Protein AF-A4S3K5-F1 (afdb_monomer)

pLDDT: mean 77.8, std 16.97, range [28.0, 94.75]

Mean predicted aligned error: 9.59 Å

Structure (mmCIF, N/CA/C/O backbone):
data_AF-A4S3K5-F1
#
_entry.id   AF-A4S3K5-F1
#
loop_
_atom_site.group_PDB
_atom_site.id
_atom_site.type_symbol
_atom_site.label_atom_id
_atom_site.label_alt_id
_atom_site.label_comp_id
_atom_site.label_asym_id
_atom_site.label_entity_id
_atom_site.label_seq_id
_atom_site.pdbx_PDB_ins_code
_atom_site.Cartn_x
_atom_site.Cartn_y
_atom_site.Cartn_z
_atom_site.occupancy
_atom_site.B_iso_or_equiv
_atom_site.auth_seq_id
_atom_site.auth_comp_id
_atom_site.auth_asym_id
_atom_site.auth_atom_id
_atom_site.pdbx_PDB_model_num
ATOM 1 N N . MET A 1 1 ? 8.446 -27.510 -17.127 1.00 33.00 1 MET A N 1
ATOM 2 C CA . MET A 1 1 ? 7.075 -27.925 -16.765 1.00 33.00 1 MET A CA 1
ATOM 3 C C . MET A 1 1 ? 6.393 -26.754 -16.083 1.00 33.00 1 MET A C 1
ATOM 5 O O . MET A 1 1 ? 6.850 -26.343 -15.026 1.00 33.00 1 MET A O 1
ATOM 9 N N . ALA A 1 2 ? 5.383 -26.170 -16.726 1.00 31.09 2 ALA A N 1
ATOM 10 C CA . ALA A 1 2 ? 4.620 -25.051 -16.187 1.00 31.09 2 ALA A CA 1
ATOM 11 C C . ALA A 1 2 ? 3.456 -25.590 -15.348 1.00 31.09 2 ALA A C 1
ATOM 13 O O . ALA A 1 2 ? 2.542 -26.217 -15.878 1.00 31.09 2 ALA A O 1
ATOM 14 N N . THR A 1 3 ? 3.483 -25.357 -14.041 1.00 28.00 3 THR A N 1
ATOM 15 C CA . THR A 1 3 ? 2.318 -25.550 -13.177 1.00 28.00 3 THR A CA 1
ATOM 16 C C . THR A 1 3 ? 1.496 -24.267 -13.184 1.00 28.00 3 THR A C 1
ATOM 18 O O . THR A 1 3 ? 1.694 -23.366 -12.374 1.00 28.00 3 THR A O 1
ATOM 21 N N . SER A 1 4 ? 0.555 -24.189 -14.125 1.00 31.73 4 SER A N 1
ATOM 22 C CA . SER A 1 4 ? -0.562 -23.251 -14.044 1.00 31.73 4 SER A CA 1
ATOM 23 C C . SER A 1 4 ? -1.403 -23.600 -12.812 1.00 31.73 4 SER A C 1
ATOM 25 O O . SER A 1 4 ? -1.975 -24.687 -12.731 1.00 31.73 4 SER A O 1
ATOM 27 N N . ARG A 1 5 ? -1.456 -22.697 -11.828 1.00 28.08 5 ARG A N 1
ATOM 28 C CA . ARG A 1 5 ? -2.496 -22.693 -10.794 1.00 28.08 5 ARG A CA 1
ATOM 29 C C . ARG A 1 5 ? -3.412 -21.509 -11.069 1.00 28.08 5 ARG A C 1
ATOM 31 O O . ARG A 1 5 ? -3.065 -20.368 -10.783 1.00 28.08 5 ARG A O 1
ATOM 38 N N . VAL A 1 6 ? -4.575 -21.803 -11.639 1.00 31.53 6 VAL A N 1
ATOM 39 C CA . VAL A 1 6 ? -5.674 -20.852 -11.813 1.00 31.53 6 VAL A CA 1
ATOM 40 C C . VAL A 1 6 ? -6.287 -20.524 -10.444 1.00 31.53 6 VAL A C 1
ATOM 42 O O . VAL A 1 6 ? -6.627 -21.423 -9.679 1.00 31.53 6 VAL A O 1
ATOM 45 N N . ALA A 1 7 ? -6.365 -19.217 -10.172 1.00 33.50 7 ALA A N 1
ATOM 46 C CA . ALA A 1 7 ? -7.217 -18.477 -9.235 1.00 33.50 7 ALA A CA 1
ATOM 47 C C . ALA A 1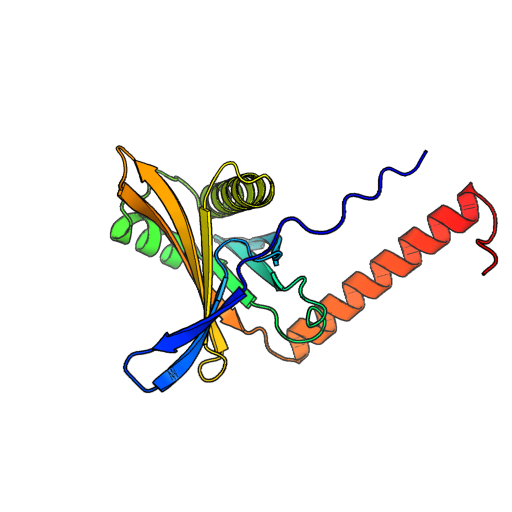 7 ? -7.667 -19.181 -7.935 1.00 33.50 7 ALA A C 1
ATOM 49 O O . ALA A 1 7 ? -8.680 -19.879 -7.894 1.00 33.50 7 ALA A O 1
ATOM 50 N N . ARG A 1 8 ? -7.010 -18.859 -6.810 1.00 39.88 8 ARG A N 1
ATOM 51 C CA . ARG A 1 8 ? -7.687 -18.913 -5.503 1.00 39.8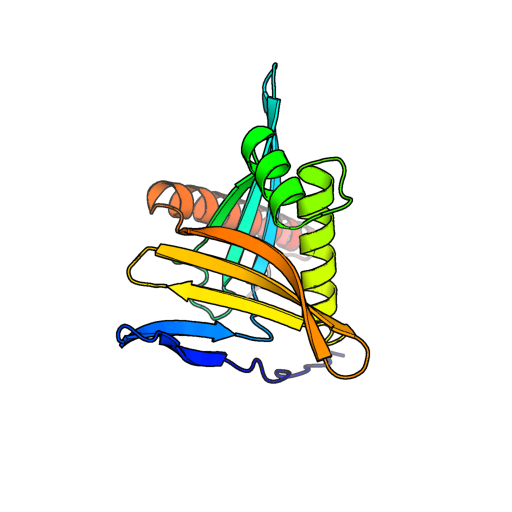8 8 ARG A CA 1
ATOM 52 C C . ARG A 1 8 ? -8.682 -17.756 -5.467 1.00 39.88 8 ARG A C 1
ATOM 54 O O . ARG A 1 8 ? -8.259 -16.612 -5.563 1.00 39.88 8 ARG A O 1
ATOM 61 N N . ALA A 1 9 ? -9.974 -18.065 -5.358 1.00 34.75 9 ALA A N 1
ATOM 62 C CA . ALA A 1 9 ? -11.061 -17.092 -5.364 1.00 34.75 9 ALA A CA 1
ATOM 63 C C . ALA A 1 9 ? -10.754 -15.880 -4.464 1.00 34.75 9 ALA A C 1
ATOM 65 O O . ALA A 1 9 ? -10.705 -15.987 -3.232 1.00 34.75 9 ALA A O 1
ATOM 66 N N . THR A 1 10 ? -10.534 -14.732 -5.101 1.00 48.97 10 THR A N 1
ATOM 67 C CA . THR A 1 10 ? -10.621 -13.422 -4.468 1.00 48.97 10 THR A CA 1
ATOM 68 C C . THR A 1 10 ? -12.102 -13.161 -4.240 1.00 48.97 10 THR A C 1
ATOM 70 O O . THR A 1 10 ? -12.866 -13.078 -5.200 1.00 48.97 10 THR A O 1
ATOM 73 N N . LEU A 1 11 ? -12.536 -13.095 -2.982 1.00 43.91 11 LEU A N 1
ATOM 74 C CA . LEU A 1 11 ? -13.900 -12.684 -2.666 1.00 43.91 11 LEU A CA 1
ATOM 75 C C . LEU A 1 11 ? -13.987 -11.169 -2.910 1.00 43.91 11 LEU A C 1
ATOM 77 O O . LEU A 1 11 ? -13.638 -10.377 -2.036 1.00 43.91 11 LEU A O 1
ATOM 81 N N . ASP A 1 12 ? -14.353 -10.780 -4.129 1.00 53.78 12 ASP A N 1
ATOM 82 C CA . ASP A 1 12 ? -14.643 -9.394 -4.498 1.00 53.78 12 ASP A CA 1
ATOM 83 C C . ASP A 1 12 ? -16.125 -9.128 -4.229 1.00 53.78 12 ASP A C 1
ATOM 85 O O . ASP A 1 12 ? -16.997 -9.555 -4.990 1.00 53.78 12 ASP A O 1
ATOM 89 N N . VAL A 1 13 ? -16.419 -8.483 -3.101 1.00 53.66 13 VAL A N 1
ATOM 90 C CA . VAL A 1 13 ? -17.787 -8.158 -2.703 1.00 53.66 13 VAL A CA 1
ATOM 91 C C . VAL A 1 13 ? -18.012 -6.675 -2.957 1.00 53.66 13 VAL A C 1
ATOM 93 O O . VAL A 1 13 ? -17.338 -5.803 -2.408 1.00 53.66 13 VAL A O 1
ATOM 96 N N . ARG A 1 14 ? -19.007 -6.362 -3.788 1.00 54.41 14 ARG A N 1
ATOM 97 C CA . ARG A 1 14 ? -19.548 -5.003 -3.843 1.00 54.41 14 ARG A CA 1
ATOM 98 C C . ARG A 1 14 ? -20.414 -4.802 -2.606 1.00 54.41 14 ARG A C 1
ATOM 100 O O . ARG A 1 14 ? -21.455 -5.440 -2.476 1.00 54.41 14 ARG A O 1
ATOM 107 N N . GLY A 1 15 ? -19.946 -3.959 -1.697 1.00 51.53 15 GLY A N 1
ATOM 108 C CA . GLY A 1 15 ? -20.708 -3.486 -0.552 1.00 51.53 15 GLY A CA 1
ATOM 109 C C . GLY A 1 15 ? -21.348 -2.135 -0.856 1.00 51.53 15 GLY A C 1
ATOM 110 O O . GLY A 1 15 ? -20.921 -1.405 -1.748 1.00 51.53 15 GLY A O 1
ATOM 111 N N . TYR A 1 16 ? -22.369 -1.784 -0.090 1.00 48.97 16 TYR A N 1
ATOM 112 C CA . TYR A 1 16 ? -22.904 -0.429 -0.065 1.00 48.97 16 TYR A CA 1
ATOM 113 C C . TYR A 1 16 ? -22.776 0.079 1.368 1.00 48.97 16 TYR A C 1
ATOM 115 O O . TYR A 1 16 ? -23.097 -0.662 2.299 1.00 48.97 16 TYR A O 1
ATOM 123 N N . ALA A 1 17 ? -22.268 1.297 1.560 1.00 54.56 17 ALA A N 1
ATOM 124 C CA . ALA A 1 17 ? -22.298 1.912 2.883 1.00 54.56 17 ALA A CA 1
ATOM 125 C C . ALA A 1 17 ? -23.734 2.289 3.267 1.00 54.56 17 ALA A C 1
ATOM 127 O O . ALA A 1 17 ? -24.650 2.263 2.442 1.00 54.56 17 ALA A O 1
ATOM 128 N N . ALA A 1 18 ? -23.928 2.651 4.536 1.00 51.34 18 ALA A N 1
ATOM 129 C CA . ALA A 1 18 ? -25.229 3.051 5.070 1.00 51.34 18 ALA A CA 1
ATOM 130 C C . ALA A 1 18 ? -25.848 4.258 4.332 1.00 51.34 18 ALA A C 1
ATOM 132 O O . ALA A 1 18 ? -27.063 4.422 4.340 1.00 51.34 18 ALA A O 1
ATOM 133 N N . ASP A 1 19 ? -25.027 5.073 3.664 1.00 65.06 19 ASP A N 1
ATOM 134 C CA . ASP A 1 19 ? -25.437 6.214 2.837 1.00 65.06 19 ASP A CA 1
ATOM 135 C C . ASP A 1 19 ? -25.719 5.847 1.360 1.00 65.06 19 ASP A C 1
ATOM 137 O O . ASP A 1 19 ? -25.972 6.721 0.529 1.00 65.06 19 ASP A O 1
ATOM 141 N N . GLY A 1 20 ? -25.664 4.558 1.010 1.00 54.91 20 GLY A N 1
ATOM 142 C CA . GLY A 1 20 ? -25.892 4.051 -0.343 1.00 54.91 20 GLY A CA 1
ATOM 143 C C . GLY A 1 20 ? -24.722 4.262 -1.309 1.00 54.91 20 GLY A C 1
ATOM 144 O O . GLY A 1 20 ? -24.856 3.975 -2.503 1.00 54.91 20 GLY A O 1
ATOM 145 N N . SER A 1 21 ? -23.571 4.757 -0.844 1.00 59.16 21 SER A N 1
ATOM 146 C CA . SER A 1 21 ? -22.364 4.833 -1.669 1.00 59.16 21 SER A CA 1
ATOM 147 C C . SER A 1 21 ? -21.822 3.432 -1.980 1.00 59.16 21 SER A C 1
ATOM 149 O O . SER A 1 21 ? -21.917 2.500 -1.179 1.00 59.16 21 SER A O 1
ATOM 151 N N . ALA A 1 22 ? -21.313 3.257 -3.203 1.00 58.12 22 ALA A N 1
ATOM 152 C CA . ALA A 1 22 ? -20.768 1.983 -3.650 1.00 58.12 22 ALA A CA 1
ATOM 153 C C . ALA A 1 22 ? -19.356 1.816 -3.084 1.00 58.12 22 ALA A C 1
ATOM 155 O O . ALA A 1 22 ? -18.438 2.530 -3.488 1.00 58.12 22 ALA A O 1
ATOM 156 N N . HIS A 1 23 ? -19.192 0.842 -2.193 1.00 57.97 23 HIS A N 1
ATOM 157 C CA . HIS A 1 23 ? -17.900 0.442 -1.665 1.00 57.97 23 HIS A CA 1
ATOM 158 C C . HIS A 1 23 ? -17.468 -0.859 -2.312 1.00 57.97 23 HIS A C 1
ATOM 160 O O . HIS A 1 23 ? -18.231 -1.820 -2.439 1.00 57.97 23 HIS A O 1
ATOM 166 N N . ARG A 1 24 ? -16.202 -0.930 -2.692 1.00 59.84 24 ARG A N 1
ATOM 167 C CA . ARG A 1 24 ? -15.614 -2.218 -3.032 1.00 59.84 24 ARG A CA 1
ATOM 168 C C . ARG A 1 24 ? -14.883 -2.738 -1.818 1.00 59.84 24 ARG A C 1
ATOM 170 O O . ARG A 1 24 ? -13.961 -2.076 -1.356 1.00 59.84 24 ARG A O 1
ATOM 177 N N . VAL A 1 25 ? -15.313 -3.895 -1.326 1.00 57.88 25 VAL A N 1
ATOM 178 C CA . VAL A 1 25 ? -14.690 -4.583 -0.202 1.00 57.88 25 VAL A CA 1
ATOM 179 C C . VAL A 1 25 ? -14.122 -5.880 -0.735 1.00 57.88 25 VAL A C 1
ATOM 181 O O . VAL A 1 25 ? -14.850 -6.747 -1.219 1.00 57.88 25 VAL A O 1
ATOM 184 N N . SER A 1 26 ? -12.808 -6.023 -0.660 1.00 59.25 26 SER A N 1
ATOM 185 C CA . SER A 1 26 ? -12.170 -7.266 -1.059 1.00 59.25 26 SER A CA 1
ATOM 186 C C . SER A 1 26 ? -11.292 -7.785 0.065 1.00 59.25 26 SER A C 1
ATOM 188 O O . SER A 1 26 ? -10.343 -7.133 0.493 1.00 59.25 26 SER A O 1
ATOM 190 N N . ALA A 1 27 ? -11.663 -8.971 0.549 1.00 51.94 27 ALA A N 1
ATOM 191 C CA . ALA A 1 27 ? -11.020 -9.681 1.655 1.00 51.94 27 ALA A CA 1
ATOM 192 C C . ALA A 1 27 ? -9.700 -10.362 1.246 1.00 51.94 27 ALA A C 1
ATOM 194 O O . ALA A 1 27 ? -8.968 -10.886 2.080 1.00 51.94 27 ALA A O 1
ATOM 195 N N . ARG A 1 28 ? -9.428 -10.440 -0.062 1.00 55.84 28 ARG A N 1
ATOM 196 C CA . ARG A 1 28 ? -8.233 -11.078 -0.646 1.00 55.84 28 ARG A CA 1
ATOM 197 C C . ARG A 1 28 ? -7.774 -10.345 -1.887 1.00 55.84 28 ARG A C 1
ATOM 199 O O . ARG A 1 28 ? -7.438 -10.942 -2.912 1.00 55.84 28 ARG A O 1
ATOM 206 N N . ALA A 1 29 ? -7.908 -9.040 -1.833 1.00 53.00 29 ALA A N 1
ATOM 207 C CA . ALA A 1 29 ? -7.659 -8.221 -2.979 1.00 53.00 29 ALA A CA 1
ATOM 208 C C . ALA A 1 29 ? -6.192 -8.343 -3.388 1.00 53.00 29 ALA A C 1
ATOM 210 O O . ALA A 1 29 ? -5.284 -8.079 -2.601 1.00 53.00 29 ALA A O 1
ATOM 211 N N . SER A 1 30 ? -5.968 -8.772 -4.622 1.00 63.38 30 SER A N 1
ATOM 212 C CA . SER A 1 30 ? -4.662 -8.688 -5.249 1.00 63.38 30 SER A CA 1
ATOM 213 C C . SER A 1 30 ? -4.387 -7.205 -5.487 1.00 63.38 30 SER A C 1
ATOM 215 O O . SER A 1 30 ? -4.894 -6.638 -6.454 1.00 63.38 30 SER A O 1
ATOM 217 N N . PHE A 1 31 ? -3.696 -6.559 -4.552 1.00 70.94 31 PHE A N 1
ATOM 218 C CA . PHE A 1 31 ? -3.047 -5.274 -4.773 1.00 70.94 31 PHE A CA 1
ATOM 219 C C . PHE A 1 31 ? -1.548 -5.512 -4.818 1.00 70.94 31 PHE A C 1
ATOM 221 O O . PHE A 1 31 ? -1.008 -6.280 -4.022 1.00 70.94 31 PHE A O 1
ATOM 228 N N . GLU A 1 32 ? -0.871 -4.814 -5.714 1.00 77.94 32 GLU A N 1
ATOM 229 C CA . GLU A 1 32 ? 0.563 -4.633 -5.598 1.00 77.94 32 GLU A CA 1
ATOM 230 C C . GLU A 1 32 ? 0.823 -3.580 -4.528 1.00 77.94 32 GLU A C 1
ATOM 232 O O . GLU A 1 32 ? 0.262 -2.480 -4.554 1.00 77.94 32 GLU A O 1
ATOM 237 N N . TYR A 1 33 ? 1.664 -3.956 -3.572 1.00 85.56 33 TYR A N 1
ATOM 238 C CA . TYR A 1 33 ? 2.118 -3.106 -2.491 1.00 85.56 33 TYR A CA 1
ATOM 239 C C . TYR A 1 33 ? 3.533 -2.624 -2.793 1.00 85.56 33 TYR A C 1
ATOM 241 O O . TYR A 1 33 ? 4.420 -3.427 -3.084 1.00 85.56 33 TYR A O 1
ATOM 249 N N . ALA A 1 34 ? 3.758 -1.322 -2.677 1.00 85.88 34 ALA A N 1
ATOM 250 C CA . ALA A 1 34 ? 5.091 -0.742 -2.733 1.00 85.88 34 ALA A CA 1
ATOM 251 C C . ALA A 1 34 ? 5.206 0.385 -1.712 1.00 85.88 34 ALA A C 1
ATOM 253 O O . ALA A 1 34 ? 4.214 1.022 -1.365 1.00 85.88 34 ALA A O 1
ATOM 254 N N . TYR A 1 35 ? 6.422 0.679 -1.264 1.00 90.50 35 TYR A N 1
ATOM 255 C CA . TYR A 1 35 ? 6.685 1.903 -0.522 1.00 90.50 35 TYR A CA 1
ATOM 256 C C . TYR A 1 35 ? 8.013 2.520 -0.940 1.00 90.50 35 TYR A C 1
ATOM 258 O O . TYR A 1 35 ? 8.940 1.830 -1.360 1.00 90.50 35 TYR A O 1
ATOM 266 N N . GLU A 1 36 ? 8.084 3.837 -0.817 1.00 90.00 36 GLU A N 1
ATOM 267 C CA . GLU A 1 36 ? 9.266 4.645 -1.078 1.00 90.00 36 GLU A CA 1
ATOM 268 C C . GLU A 1 36 ? 9.573 5.481 0.156 1.00 90.00 36 GLU A C 1
ATOM 270 O O . GLU A 1 36 ? 8.672 6.037 0.787 1.00 90.00 36 GLU A O 1
ATOM 275 N N . THR A 1 37 ? 10.854 5.597 0.483 1.00 86.81 37 THR A N 1
ATOM 276 C CA . THR A 1 37 ? 11.323 6.502 1.531 1.00 86.81 37 THR A CA 1
ATOM 277 C C . THR A 1 37 ? 11.980 7.694 0.860 1.00 86.81 37 THR A C 1
ATOM 279 O O . THR A 1 37 ? 12.895 7.519 0.056 1.00 86.81 37 THR A O 1
ATOM 282 N N . ARG A 1 38 ? 11.519 8.899 1.189 1.00 83.12 38 ARG A N 1
ATOM 283 C CA . ARG A 1 38 ? 12.219 10.140 0.858 1.00 83.12 38 ARG A CA 1
ATOM 284 C C . ARG A 1 38 ? 12.835 10.691 2.129 1.00 83.12 38 ARG A C 1
ATOM 286 O O . ARG A 1 38 ? 12.122 10.924 3.105 1.00 83.12 38 ARG A O 1
ATOM 293 N N . GLU A 1 39 ? 14.152 10.826 2.117 1.00 72.75 39 GLU A N 1
ATOM 294 C CA . GLU A 1 39 ? 14.903 11.510 3.160 1.00 72.75 39 GLU A CA 1
ATOM 295 C C . GLU A 1 39 ? 15.120 12.943 2.686 1.00 72.75 39 GLU A C 1
ATOM 297 O O . GLU A 1 39 ? 15.951 13.190 1.818 1.00 72.75 39 GLU A O 1
ATOM 302 N N . ASP A 1 40 ? 14.333 13.868 3.230 1.00 67.06 40 ASP A N 1
ATOM 303 C CA . ASP A 1 40 ? 14.630 15.293 3.125 1.00 67.06 40 ASP A CA 1
ATOM 304 C C . ASP A 1 40 ? 15.408 15.694 4.391 1.00 67.06 40 ASP A C 1
ATOM 306 O O . ASP A 1 40 ? 15.176 15.106 5.453 1.00 67.06 40 ASP A O 1
ATOM 310 N N . ASP A 1 41 ? 16.286 16.702 4.302 1.00 47.06 41 ASP A N 1
ATOM 311 C CA . ASP A 1 41 ? 17.284 17.109 5.321 1.00 47.06 41 ASP A CA 1
ATOM 312 C C . ASP A 1 41 ? 16.759 17.294 6.769 1.00 47.06 41 ASP A C 1
ATOM 314 O O . ASP A 1 41 ? 17.548 17.410 7.706 1.00 47.06 41 ASP A O 1
ATOM 318 N N . ALA A 1 42 ? 15.439 17.299 6.990 1.00 55.12 42 ALA A N 1
ATOM 319 C CA . ALA A 1 42 ? 14.816 17.389 8.310 1.00 55.12 42 ALA A CA 1
ATOM 320 C C . ALA A 1 42 ? 13.784 16.289 8.642 1.00 55.12 42 ALA A C 1
ATOM 322 O O . ALA A 1 42 ? 13.460 16.130 9.818 1.00 55.12 42 ALA A O 1
ATOM 323 N N . ASN A 1 43 ? 13.244 15.537 7.670 1.00 61.66 43 ASN A N 1
ATOM 324 C CA . ASN A 1 43 ? 12.175 14.557 7.913 1.00 61.66 43 ASN A CA 1
ATOM 325 C C . ASN A 1 43 ? 12.154 13.432 6.866 1.00 61.66 43 ASN A C 1
ATOM 327 O O . ASN A 1 43 ? 11.997 13.681 5.673 1.00 61.66 43 ASN A O 1
ATOM 331 N N . ALA A 1 44 ? 12.190 12.179 7.326 1.00 71.75 44 ALA A N 1
ATOM 332 C CA . ALA A 1 44 ? 11.898 11.028 6.477 1.00 71.75 44 ALA A CA 1
ATOM 333 C C . ALA A 1 44 ? 10.380 10.890 6.277 1.00 71.75 44 ALA A C 1
ATOM 335 O O . ALA A 1 44 ? 9.630 10.763 7.251 1.00 71.75 44 ALA A O 1
ATOM 336 N N . THR A 1 45 ? 9.930 10.886 5.023 1.00 86.31 45 THR A N 1
ATOM 337 C CA . THR A 1 45 ? 8.541 10.573 4.658 1.00 86.31 45 THR A CA 1
ATOM 338 C C . THR A 1 45 ? 8.497 9.220 3.972 1.00 86.31 45 THR A C 1
ATOM 340 O O . THR A 1 45 ? 9.230 8.976 3.011 1.00 86.31 45 THR A O 1
ATOM 343 N N . VAL A 1 46 ? 7.615 8.341 4.448 1.00 90.00 46 VAL A N 1
ATOM 344 C CA . VAL A 1 46 ? 7.377 7.039 3.818 1.00 90.00 46 VAL A CA 1
ATOM 345 C C . VAL A 1 46 ? 6.088 7.119 3.023 1.00 90.00 46 VAL A C 1
ATOM 347 O O . VAL A 1 46 ? 5.017 7.328 3.585 1.00 90.00 46 VAL A O 1
ATOM 350 N N . ARG A 1 47 ? 6.178 6.972 1.705 1.00 91.69 47 ARG A N 1
ATOM 351 C CA . ARG A 1 47 ? 5.015 6.930 0.820 1.00 91.69 47 ARG A CA 1
ATOM 352 C C . ARG A 1 47 ? 4.688 5.477 0.524 1.00 91.69 47 ARG A C 1
ATOM 354 O O . ARG A 1 47 ? 5.500 4.779 -0.069 1.00 91.69 47 ARG A O 1
ATOM 361 N N . VAL A 1 48 ? 3.512 5.034 0.939 1.00 89.38 48 VAL A N 1
ATOM 362 C CA . VAL A 1 48 ? 2.985 3.696 0.670 1.00 89.38 48 VAL A CA 1
ATOM 363 C C . VAL A 1 48 ? 2.021 3.779 -0.505 1.00 89.38 48 VAL A C 1
ATOM 365 O O . VAL A 1 48 ? 1.182 4.675 -0.547 1.00 89.38 48 VAL A O 1
ATOM 368 N N . MET A 1 49 ? 2.125 2.851 -1.449 1.00 90.19 49 MET A N 1
ATOM 369 C CA . MET A 1 49 ? 1.289 2.771 -2.640 1.00 90.19 49 MET A CA 1
ATOM 370 C C . 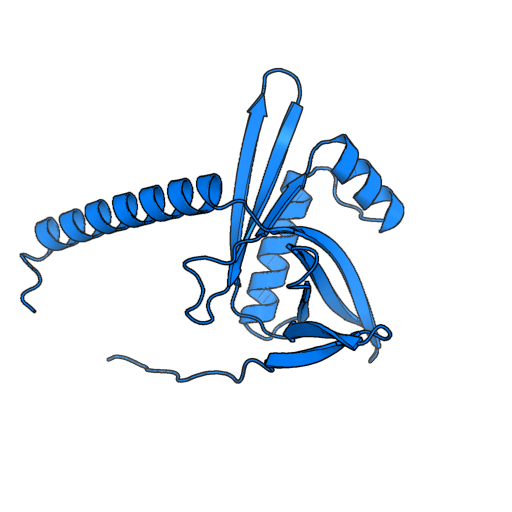MET A 1 49 ? 0.567 1.428 -2.728 1.00 90.19 49 MET A C 1
ATOM 372 O O . MET A 1 49 ? 1.158 0.382 -2.457 1.00 90.19 49 MET A O 1
ATOM 376 N N . LEU A 1 50 ? -0.683 1.476 -3.190 1.00 86.19 50 LEU A N 1
ATOM 377 C CA . LEU A 1 50 ? -1.487 0.312 -3.548 1.00 86.19 50 LEU A CA 1
ATOM 378 C C . LEU A 1 50 ? -1.954 0.420 -5.003 1.00 86.19 50 LEU A C 1
ATOM 380 O O . LEU A 1 50 ? -2.612 1.395 -5.383 1.00 86.19 50 LEU A O 1
ATOM 384 N N . THR A 1 51 ? -1.662 -0.612 -5.794 1.00 80.81 51 THR A N 1
ATOM 385 C CA . THR A 1 51 ? -2.130 -0.746 -7.182 1.00 80.81 51 THR A CA 1
ATOM 386 C C . THR A 1 51 ? -3.046 -1.969 -7.299 1.00 80.81 51 THR A C 1
ATOM 388 O O . THR A 1 51 ? -2.585 -3.081 -7.064 1.00 80.81 51 THR A O 1
ATOM 391 N N . PRO A 1 52 ? -4.332 -1.829 -7.664 1.00 74.19 52 PRO A N 1
ATOM 392 C CA . PRO A 1 52 ? -5.234 -2.962 -7.888 1.00 74.19 52 PRO A CA 1
ATOM 393 C C . PRO A 1 52 ? -4.747 -3.864 -9.024 1.00 74.19 52 PRO A C 1
ATOM 395 O O . PRO A 1 52 ? -4.507 -3.385 -10.126 1.00 74.19 52 PRO A O 1
ATOM 398 N N . SER A 1 53 ? -4.651 -5.175 -8.795 1.00 68.81 53 SER A N 1
ATOM 399 C CA . SER A 1 53 ? -4.244 -6.170 -9.804 1.00 68.81 53 SER A CA 1
ATOM 400 C C . SER A 1 53 ? -5.424 -6.748 -10.607 1.00 68.81 53 SER A C 1
ATOM 402 O O . SER A 1 53 ? -5.269 -7.737 -11.315 1.00 68.81 53 SER A O 1
ATOM 404 N N . ASP A 1 54 ? -6.615 -6.149 -10.533 1.00 61.50 54 ASP A N 1
ATOM 405 C CA . ASP A 1 54 ? -7.851 -6.621 -11.184 1.00 61.50 54 ASP A CA 1
ATOM 406 C C . ASP A 1 54 ? -7.966 -6.242 -12.678 1.00 61.50 54 ASP A C 1
ATOM 408 O O . ASP A 1 54 ? -9.060 -6.195 -13.243 1.00 61.50 54 ASP A O 1
ATOM 412 N N . GLY A 1 55 ? -6.839 -5.925 -13.321 1.00 51.34 55 GLY A N 1
ATOM 413 C CA . GLY A 1 55 ? -6.775 -5.461 -14.709 1.00 51.34 55 GLY A CA 1
ATOM 414 C C . GLY A 1 55 ? -7.120 -3.979 -14.909 1.00 51.34 55 GLY A C 1
ATOM 415 O O . GLY A 1 55 ? -6.872 -3.454 -15.990 1.00 51.34 55 GLY A O 1
ATOM 416 N N . ARG A 1 56 ? -7.615 -3.265 -13.882 1.00 53.62 56 ARG A N 1
ATOM 417 C CA . ARG A 1 56 ? -7.786 -1.792 -13.898 1.00 53.62 56 ARG A CA 1
ATOM 418 C C . ARG A 1 56 ? -6.543 -1.033 -13.418 1.00 53.62 56 ARG A C 1
ATOM 420 O O . ARG A 1 56 ? -6.584 0.196 -13.329 1.00 53.62 56 ARG A O 1
ATOM 427 N N . ALA A 1 57 ? -5.457 -1.769 -13.149 1.00 53.81 57 ALA A N 1
ATOM 428 C CA . ALA A 1 57 ? -4.150 -1.355 -12.614 1.00 53.81 57 ALA A CA 1
ATOM 429 C C . ALA A 1 57 ? -3.524 -0.104 -13.268 1.00 53.81 57 ALA A C 1
ATOM 431 O O . ALA A 1 57 ? -2.571 0.487 -12.750 1.00 53.81 57 ALA A O 1
ATOM 432 N N . THR A 1 58 ? -4.041 0.304 -14.425 1.00 54.25 58 THR A N 1
ATOM 433 C CA . THR A 1 58 ? -3.553 1.446 -15.190 1.00 54.25 58 THR A CA 1
ATOM 434 C C . THR A 1 58 ? -4.021 2.799 -14.648 1.00 54.25 58 THR A C 1
ATOM 436 O O . THR A 1 58 ? -3.280 3.761 -14.812 1.00 54.25 58 THR A O 1
ATOM 439 N N . PHE A 1 59 ? -5.191 2.905 -13.999 1.00 66.31 59 PHE A N 1
ATOM 440 C CA . PHE A 1 59 ? -5.780 4.225 -13.687 1.00 66.31 59 PHE A CA 1
ATOM 441 C C . PHE A 1 59 ? -6.115 4.459 -12.213 1.00 66.31 59 PHE A C 1
ATOM 443 O O . PHE A 1 59 ? -5.887 5.551 -11.710 1.00 66.31 59 PHE A O 1
ATOM 450 N N . ALA A 1 60 ? -6.626 3.454 -11.499 1.00 74.56 60 ALA A N 1
ATOM 451 C CA . ALA A 1 60 ? -6.933 3.603 -10.078 1.00 74.56 60 ALA A CA 1
ATOM 452 C C . ALA A 1 60 ? -5.719 3.183 -9.247 1.00 74.56 60 ALA A C 1
ATOM 454 O O . ALA A 1 60 ? -5.385 2.002 -9.210 1.00 74.56 60 ALA A O 1
ATOM 455 N N . ARG A 1 61 ? -5.055 4.135 -8.592 1.00 85.38 61 ARG A N 1
ATOM 456 C CA . ARG A 1 61 ? -3.931 3.883 -7.679 1.00 85.38 61 ARG A CA 1
ATOM 457 C C . ARG A 1 61 ? -4.105 4.712 -6.426 1.00 85.38 61 ARG A C 1
ATOM 459 O O . ARG A 1 61 ? -4.627 5.819 -6.498 1.00 85.38 61 ARG A O 1
ATOM 466 N N . TYR A 1 62 ? -3.658 4.182 -5.299 1.00 88.50 62 TYR A N 1
ATOM 467 C CA . TYR A 1 62 ? -3.848 4.815 -4.002 1.00 88.50 62 TYR A CA 1
ATOM 468 C C . TYR A 1 62 ? -2.508 5.037 -3.315 1.00 88.50 62 TYR A C 1
ATOM 470 O O . TYR A 1 62 ? -1.627 4.179 -3.380 1.00 88.50 62 TYR A O 1
ATOM 478 N N . ALA A 1 63 ? -2.354 6.179 -2.652 1.00 92.06 63 ALA A N 1
ATOM 479 C CA . ALA A 1 63 ? -1.161 6.541 -1.907 1.00 92.06 63 ALA A CA 1
ATOM 480 C C . ALA A 1 63 ? -1.498 6.946 -0.470 1.00 92.06 63 ALA A C 1
ATOM 482 O O . ALA A 1 63 ? -2.506 7.593 -0.195 1.00 92.06 63 ALA A O 1
ATOM 483 N N . CYS A 1 64 ? -0.606 6.596 0.447 1.00 92.50 64 CYS A N 1
ATOM 484 C CA . CYS A 1 64 ? -0.597 7.070 1.819 1.00 92.50 64 CYS A CA 1
ATOM 485 C C . CYS A 1 64 ? 0.791 7.648 2.107 1.00 92.50 64 CYS A C 1
ATOM 487 O O . CYS A 1 64 ? 1.786 6.923 2.122 1.00 92.50 64 CYS A O 1
ATOM 489 N N . ALA A 1 65 ? 0.874 8.962 2.309 1.00 92.00 65 ALA A N 1
ATOM 490 C CA . ALA A 1 65 ? 2.093 9.604 2.784 1.00 92.00 65 ALA A CA 1
ATOM 491 C C . ALA A 1 65 ? 2.125 9.562 4.317 1.00 92.00 65 ALA A C 1
ATOM 493 O O . ALA A 1 65 ? 1.356 10.266 4.975 1.00 92.00 65 ALA A O 1
ATOM 494 N N . LEU A 1 66 ? 3.013 8.742 4.876 1.00 91.12 66 LEU A N 1
ATOM 495 C CA . LEU A 1 66 ? 3.319 8.675 6.300 1.00 91.12 66 LEU A CA 1
ATOM 496 C C . LEU A 1 66 ? 4.427 9.681 6.621 1.00 91.12 66 LEU A C 1
ATOM 498 O O . LEU A 1 66 ? 5.619 9.362 6.600 1.00 91.12 66 LEU A O 1
ATOM 502 N N . THR A 1 67 ? 4.019 10.914 6.913 1.00 91.00 67 THR A N 1
ATOM 503 C CA . THR A 1 67 ? 4.887 11.882 7.590 1.00 91.00 67 THR A CA 1
ATOM 504 C C . THR A 1 67 ? 5.102 11.447 9.041 1.00 91.00 67 THR A C 1
ATOM 506 O O . THR A 1 67 ? 4.332 10.649 9.585 1.00 91.00 67 THR A O 1
ATOM 509 N N . ARG A 1 68 ? 6.125 11.995 9.706 1.00 88.81 68 ARG A N 1
ATOM 510 C CA . ARG A 1 68 ? 6.368 11.737 11.135 1.00 88.81 68 ARG A CA 1
ATOM 511 C C . ARG A 1 68 ? 5.133 12.021 11.993 1.00 88.81 68 ARG A C 1
ATOM 513 O O . ARG A 1 68 ? 4.798 11.218 12.855 1.00 88.81 68 ARG A O 1
ATOM 520 N N . GLU A 1 69 ? 4.467 13.144 11.742 1.00 90.81 69 GLU A N 1
ATOM 521 C CA . GLU A 1 69 ? 3.255 13.545 12.460 1.00 90.81 69 GLU A CA 1
ATOM 522 C C . GLU A 1 69 ? 2.115 12.551 12.232 1.00 90.81 69 GLU A C 1
ATOM 524 O O . GLU A 1 69 ? 1.567 12.020 13.195 1.00 90.81 69 GLU A O 1
ATOM 529 N N . ARG A 1 70 ? 1.819 12.219 10.968 1.00 91.94 70 ARG A N 1
ATOM 530 C CA . ARG A 1 70 ? 0.746 11.275 10.634 1.00 91.94 70 ARG A CA 1
ATOM 531 C C . ARG A 1 70 ? 1.000 9.895 11.236 1.00 91.9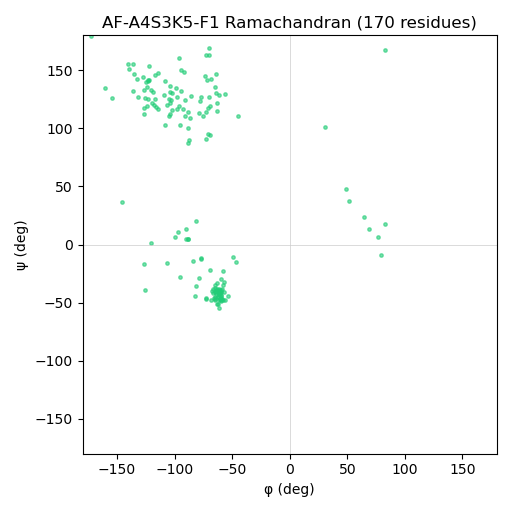4 70 ARG A C 1
ATOM 533 O O . ARG A 1 70 ? 0.078 9.279 11.762 1.00 91.94 70 ARG A O 1
ATOM 540 N N . PHE A 1 71 ? 2.246 9.424 11.187 1.00 92.62 71 PHE A N 1
ATOM 541 C CA . PHE A 1 71 ? 2.635 8.165 11.813 1.00 92.62 71 PHE A CA 1
ATOM 542 C C . PHE A 1 71 ? 2.449 8.200 13.334 1.00 92.62 71 PHE A C 1
ATOM 544 O O . PHE A 1 71 ? 1.901 7.255 13.889 1.00 92.62 71 PHE A O 1
ATOM 551 N N . GLU A 1 72 ? 2.869 9.267 14.016 1.00 93.00 72 GLU A N 1
ATOM 552 C CA . GLU A 1 72 ? 2.704 9.384 15.470 1.00 93.00 72 GLU A CA 1
ATOM 553 C C . GLU A 1 72 ? 1.229 9.453 15.889 1.00 93.00 72 GLU A C 1
ATOM 555 O O . GLU A 1 72 ? 0.861 8.842 16.894 1.00 93.00 72 GLU A O 1
ATOM 560 N N . THR A 1 73 ? 0.376 10.127 15.113 1.00 94.44 73 THR A N 1
ATOM 561 C CA . THR A 1 73 ? -1.080 10.124 15.322 1.00 94.44 73 THR A CA 1
ATOM 562 C C . THR A 1 73 ? -1.645 8.715 15.182 1.00 94.44 73 THR A C 1
ATOM 564 O O . THR A 1 73 ? -2.215 8.188 16.135 1.00 94.44 73 THR A O 1
ATOM 567 N N . MET A 1 74 ? -1.374 8.053 14.053 1.00 93.38 74 MET A N 1
ATOM 568 C CA . MET A 1 74 ? -1.817 6.682 13.792 1.00 93.38 74 MET A CA 1
ATOM 569 C C . MET A 1 74 ? -1.319 5.702 14.865 1.00 93.38 74 MET A C 1
ATOM 571 O O . MET A 1 74 ? -2.077 4.861 15.344 1.00 93.38 74 MET A O 1
ATOM 575 N N . ARG A 1 75 ? -0.060 5.847 15.307 1.00 93.75 75 ARG A N 1
ATOM 576 C CA . ARG A 1 75 ? 0.528 5.030 16.375 1.00 93.75 75 ARG A CA 1
ATOM 577 C C . ARG A 1 75 ? -0.252 5.163 17.679 1.00 93.75 75 ARG A C 1
ATOM 579 O O . ARG A 1 75 ? -0.469 4.160 18.350 1.00 93.75 75 ARG A O 1
ATOM 586 N N . ARG A 1 76 ? -0.654 6.380 18.052 1.00 94.31 76 ARG A N 1
ATOM 587 C CA . ARG A 1 76 ? -1.405 6.636 19.291 1.00 94.31 76 ARG A CA 1
ATOM 588 C C . ARG A 1 76 ? -2.845 6.152 19.192 1.00 94.31 76 ARG A C 1
ATOM 590 O O . ARG A 1 76 ? -3.303 5.471 20.100 1.00 94.31 76 ARG A O 1
ATOM 597 N N . GLU A 1 77 ? -3.530 6.477 18.102 1.00 94.75 77 GLU A N 1
ATOM 598 C CA . GLU A 1 77 ? -4.943 6.133 17.905 1.00 94.75 77 GLU A CA 1
ATOM 599 C C . GLU A 1 77 ? -5.162 4.621 17.837 1.00 94.75 77 GLU A C 1
ATOM 601 O O . GLU A 1 77 ? -6.109 4.106 18.423 1.00 94.75 77 GLU A O 1
ATOM 606 N N . GLN A 1 78 ? -4.248 3.899 17.187 1.00 93.81 78 GLN A N 1
ATOM 607 C CA . GLN A 1 78 ? -4.340 2.448 17.013 1.00 93.81 78 GLN A CA 1
ATOM 608 C C . GLN A 1 78 ? -3.480 1.662 18.016 1.00 93.81 78 GLN A C 1
ATOM 61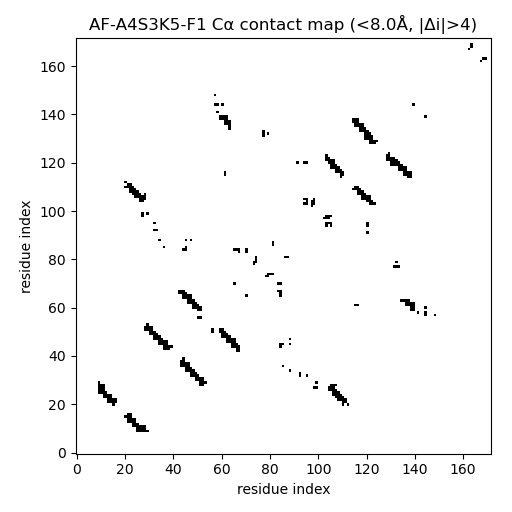0 O O . GLN A 1 78 ? -3.357 0.446 17.906 1.00 93.81 78 GLN A O 1
ATOM 615 N N . SER A 1 79 ? -2.871 2.337 19.001 1.00 92.69 79 SER A N 1
ATOM 616 C CA . SER A 1 79 ? -1.989 1.720 20.009 1.00 92.69 79 SER A CA 1
ATOM 617 C C . SER A 1 79 ? -0.864 0.853 19.414 1.00 92.69 79 SER A C 1
ATOM 619 O O . SER A 1 79 ? -0.501 -0.187 19.967 1.00 92.69 79 SER A O 1
ATOM 621 N N . LEU A 1 80 ? -0.294 1.273 18.280 1.00 91.31 80 LEU A N 1
ATOM 622 C CA . LEU A 1 80 ? 0.746 0.514 17.584 1.00 91.31 80 LEU A CA 1
ATOM 623 C C . LEU A 1 80 ? 2.065 0.559 18.367 1.00 91.31 80 LEU A C 1
ATOM 625 O O . LEU A 1 80 ? 2.488 1.602 18.867 1.00 91.31 80 LEU A O 1
ATOM 629 N N . THR A 1 81 ? 2.785 -0.560 18.397 1.00 92.06 81 THR A N 1
ATOM 630 C CA . THR A 1 81 ? 4.095 -0.666 19.069 1.00 92.06 81 THR A CA 1
ATOM 631 C C . THR A 1 81 ? 5.284 -0.342 18.155 1.00 92.06 81 THR A C 1
ATOM 633 O O . THR A 1 81 ? 6.438 -0.506 18.552 1.00 92.06 81 THR A O 1
ATOM 636 N N . LEU A 1 82 ? 5.019 0.079 16.916 1.00 91.50 82 LEU A N 1
ATOM 637 C CA . LEU A 1 82 ? 6.023 0.361 15.886 1.00 91.50 82 LEU A CA 1
ATOM 638 C C . LEU A 1 82 ? 6.765 1.669 16.194 1.00 91.50 82 LEU A C 1
ATOM 640 O O . LEU A 1 82 ? 6.181 2.622 16.716 1.00 91.50 82 LEU A O 1
ATOM 644 N N . ARG A 1 83 ? 8.059 1.742 15.868 1.00 89.38 83 ARG A N 1
ATOM 645 C CA . ARG A 1 83 ? 8.909 2.893 16.221 1.00 89.38 83 ARG A CA 1
ATOM 646 C C . ARG A 1 83 ? 9.009 3.922 15.110 1.00 89.38 83 ARG A C 1
ATOM 648 O O . ARG A 1 83 ? 9.225 5.096 15.398 1.00 89.38 83 ARG A O 1
ATOM 655 N N . THR A 1 84 ? 8.867 3.496 13.857 1.00 90.44 84 THR A N 1
ATOM 656 C CA . THR A 1 84 ? 9.039 4.370 12.691 1.00 90.44 84 THR A CA 1
ATOM 657 C C . THR A 1 84 ? 7.954 4.156 11.637 1.00 90.44 84 THR A C 1
ATOM 659 O O . THR A 1 84 ? 7.396 3.066 11.502 1.00 90.44 84 THR A O 1
ATOM 662 N N . ALA A 1 85 ? 7.708 5.187 10.823 1.00 90.38 85 ALA A N 1
ATOM 663 C CA . ALA A 1 85 ? 6.829 5.096 9.654 1.00 90.38 85 ALA A CA 1
ATOM 664 C C . ALA A 1 85 ? 7.280 3.999 8.671 1.00 90.38 85 ALA A C 1
ATOM 666 O O . ALA A 1 85 ? 6.455 3.335 8.046 1.00 90.38 85 ALA A O 1
ATOM 667 N N . ARG A 1 86 ? 8.595 3.767 8.575 1.00 90.75 86 ARG A N 1
ATOM 668 C CA . ARG A 1 86 ? 9.176 2.714 7.739 1.00 90.75 86 ARG A CA 1
ATOM 669 C C . ARG A 1 86 ? 8.845 1.323 8.269 1.00 90.75 86 ARG A C 1
ATOM 671 O O . ARG A 1 86 ? 8.385 0.488 7.500 1.00 90.75 86 ARG A O 1
ATOM 678 N N . GLU A 1 87 ? 9.022 1.086 9.568 1.00 91.12 87 GLU A N 1
ATOM 679 C CA . GLU A 1 87 ? 8.619 -0.178 10.201 1.00 91.12 87 GLU A CA 1
ATOM 680 C C . GLU A 1 87 ? 7.121 -0.448 10.017 1.00 91.12 87 GLU A C 1
ATOM 682 O O . GLU A 1 87 ? 6.718 -1.599 9.830 1.00 91.12 87 GLU A O 1
ATOM 687 N N . CYS A 1 88 ? 6.301 0.608 10.028 1.00 91.19 88 CYS A N 1
ATOM 688 C CA . CYS A 1 88 ? 4.878 0.510 9.731 1.00 91.19 88 CYS A CA 1
ATOM 689 C C . CYS A 1 88 ? 4.611 0.023 8.306 1.00 91.19 88 CYS A C 1
ATOM 691 O O . CYS A 1 88 ? 3.892 -0.959 8.117 1.00 91.19 88 CYS A O 1
ATOM 693 N N . ALA A 1 89 ? 5.234 0.658 7.313 1.00 90.31 89 ALA A N 1
ATOM 694 C CA . ALA A 1 89 ? 5.126 0.242 5.921 1.00 90.31 89 ALA A CA 1
ATOM 695 C C . ALA A 1 89 ? 5.633 -1.200 5.719 1.00 90.31 89 ALA A C 1
ATOM 697 O O . ALA A 1 89 ? 4.966 -2.028 5.104 1.00 90.31 89 ALA A O 1
ATOM 698 N N . GLU A 1 90 ? 6.783 -1.561 6.280 1.00 90.38 90 GLU A N 1
ATOM 699 C CA . GLU A 1 90 ? 7.320 -2.921 6.161 1.00 90.38 90 GLU A CA 1
ATOM 700 C C . GLU A 1 90 ? 6.405 -3.972 6.809 1.00 90.38 90 GLU A C 1
ATOM 702 O O . GLU A 1 90 ? 6.228 -5.069 6.277 1.00 90.38 90 GLU A O 1
ATOM 707 N N . THR A 1 91 ? 5.787 -3.641 7.945 1.00 90.88 91 THR A N 1
ATOM 708 C CA . THR A 1 91 ? 4.829 -4.524 8.625 1.00 90.88 91 THR A CA 1
ATOM 709 C C . THR A 1 91 ? 3.549 -4.696 7.813 1.00 90.88 91 THR A C 1
ATOM 711 O O . THR A 1 91 ? 3.073 -5.822 7.677 1.00 90.88 91 THR A O 1
ATOM 714 N N . CYS A 1 92 ? 3.052 -3.620 7.199 1.00 89.19 92 CYS A N 1
ATOM 715 C CA . CYS A 1 92 ? 1.922 -3.663 6.273 1.00 89.19 92 CYS A CA 1
ATOM 716 C C . CYS A 1 92 ? 2.206 -4.561 5.066 1.00 89.19 92 CYS A C 1
ATOM 718 O O . CYS A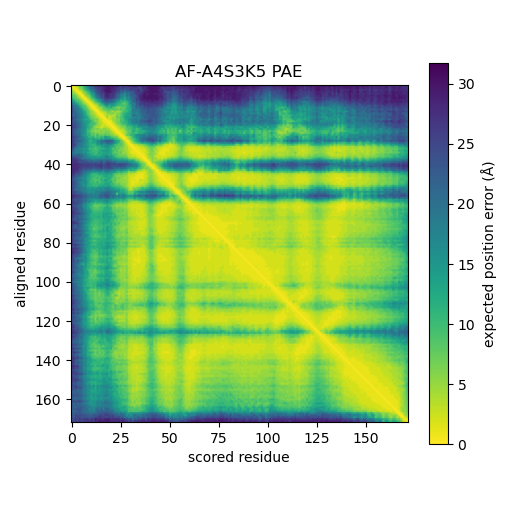 1 92 ? 1.434 -5.480 4.793 1.00 89.19 92 CYS A O 1
ATOM 720 N N . GLY A 1 93 ? 3.361 -4.388 4.417 1.00 87.75 93 GLY A N 1
ATOM 721 C CA . GLY A 1 93 ? 3.777 -5.234 3.296 1.00 87.75 93 GLY A CA 1
ATOM 722 C C . GLY A 1 93 ? 3.819 -6.720 3.665 1.00 87.75 93 GLY A C 1
ATOM 723 O O . GLY A 1 93 ? 3.214 -7.546 2.984 1.00 87.75 93 GLY A O 1
ATOM 724 N N . ARG A 1 94 ? 4.433 -7.068 4.805 1.00 87.75 94 ARG A N 1
ATOM 725 C CA . ARG A 1 94 ? 4.471 -8.460 5.297 1.00 87.75 94 ARG A CA 1
ATOM 726 C C . ARG A 1 94 ? 3.080 -9.025 5.594 1.00 87.75 94 ARG A C 1
ATOM 728 O O . ARG A 1 94 ? 2.839 -10.207 5.347 1.00 87.75 94 ARG A O 1
ATOM 735 N N . ALA A 1 95 ? 2.175 -8.219 6.146 1.00 85.88 95 ALA A N 1
ATOM 736 C CA . ALA A 1 95 ? 0.804 -8.644 6.418 1.00 85.88 95 ALA A CA 1
ATOM 737 C C . ALA A 1 95 ? 0.026 -8.914 5.120 1.00 85.88 95 ALA A C 1
ATOM 739 O O . ALA A 1 95 ? -0.653 -9.936 5.012 1.00 85.88 95 ALA A O 1
ATOM 740 N N . LEU A 1 96 ? 0.196 -8.060 4.108 1.00 83.88 96 LEU A N 1
ATOM 741 C CA . LEU A 1 96 ? -0.391 -8.254 2.782 1.00 83.88 96 LEU A CA 1
ATOM 742 C C . LEU A 1 96 ? 0.160 -9.505 2.085 1.00 83.88 96 LEU A C 1
ATOM 744 O O . LEU A 1 96 ? -0.609 -10.273 1.510 1.00 83.88 96 LEU A O 1
ATOM 748 N N . GLU A 1 97 ? 1.462 -9.776 2.193 1.00 82.94 97 GLU A N 1
ATOM 749 C CA . GLU A 1 97 ? 2.061 -11.013 1.677 1.00 82.94 97 GLU A CA 1
ATOM 750 C C . GLU A 1 97 ? 1.486 -12.266 2.354 1.00 82.94 97 GLU A C 1
ATOM 752 O O . GLU A 1 97 ? 1.173 -13.250 1.678 1.00 82.94 97 GLU A O 1
ATOM 757 N N . LYS A 1 98 ? 1.308 -12.241 3.683 1.00 82.94 98 LYS A N 1
ATOM 758 C CA . LYS A 1 98 ? 0.642 -13.331 4.419 1.00 82.94 98 LYS A CA 1
ATOM 759 C C . LYS A 1 98 ? -0.799 -13.517 3.944 1.00 82.94 98 LYS A C 1
ATOM 761 O O . LYS A 1 98 ? -1.203 -14.645 3.655 1.00 82.94 98 LYS A O 1
ATOM 766 N N . ALA A 1 99 ? -1.555 -12.428 3.803 1.00 80.38 99 ALA A N 1
ATOM 767 C CA . ALA A 1 99 ? -2.925 -12.467 3.298 1.00 80.38 99 ALA A CA 1
ATOM 768 C C . ALA A 1 99 ? -2.996 -13.048 1.874 1.00 80.38 99 ALA A C 1
ATOM 770 O O . ALA A 1 99 ? -3.838 -13.906 1.601 1.00 80.38 99 ALA A O 1
ATOM 771 N N . ALA A 1 100 ? -2.057 -12.688 0.993 1.00 77.75 100 ALA A N 1
ATOM 772 C CA . ALA A 1 100 ? -1.958 -13.241 -0.359 1.00 77.75 100 ALA A CA 1
ATOM 773 C C . ALA A 1 100 ? -1.669 -14.757 -0.369 1.00 77.75 100 ALA A C 1
ATOM 775 O O . ALA A 1 100 ? -2.173 -15.483 -1.230 1.00 77.75 100 ALA A O 1
ATOM 776 N N . ARG A 1 101 ? -0.912 -15.271 0.613 1.00 79.50 101 ARG A N 1
ATOM 777 C CA . ARG A 1 101 ? -0.700 -16.720 0.808 1.00 79.50 101 ARG A CA 1
ATOM 778 C C . ARG A 1 101 ? -1.893 -17.437 1.456 1.00 79.50 101 ARG A C 1
ATOM 780 O O . ARG A 1 101 ? -1.970 -18.668 1.393 1.00 79.50 101 ARG A O 1
ATOM 787 N N . GLY A 1 102 ? -2.858 -16.689 1.993 1.00 77.06 102 GLY A N 1
ATOM 788 C CA . GLY A 1 102 ? -3.999 -17.207 2.752 1.00 77.06 102 GLY A CA 1
ATOM 789 C C . GLY A 1 102 ? -3.683 -17.492 4.224 1.00 77.06 102 GLY A C 1
ATOM 790 O O . GLY A 1 102 ? -4.423 -18.233 4.858 1.00 77.06 102 GLY A O 1
ATOM 791 N N . GLU A 1 103 ? -2.592 -16.928 4.746 1.00 78.94 103 GLU A N 1
ATOM 792 C CA . GLU A 1 103 ? -2.114 -17.052 6.136 1.00 78.94 103 GLU A CA 1
ATOM 793 C C . GLU A 1 103 ? -2.552 -15.860 7.013 1.00 78.94 103 GLU A C 1
ATOM 795 O O . GLU A 1 103 ? -2.046 -15.668 8.114 1.00 78.94 103 GLU A O 1
ATOM 800 N N . GLY A 1 104 ? -3.452 -15.018 6.505 1.00 76.81 104 GLY A N 1
ATOM 801 C CA . GLY A 1 104 ? -3.956 -13.823 7.174 1.00 76.81 104 GLY A CA 1
ATOM 802 C C . GLY A 1 104 ? -5.103 -13.195 6.389 1.00 76.81 104 GLY A C 1
ATOM 803 O O . GLY A 1 104 ? -5.480 -13.694 5.322 1.00 76.81 104 GLY A O 1
ATOM 804 N N . LEU A 1 105 ? -5.647 -12.098 6.911 1.00 81.00 105 LEU A N 1
ATOM 805 C CA . LEU A 1 105 ? -6.746 -11.371 6.291 1.00 81.00 105 LEU A CA 1
ATOM 806 C C . LEU A 1 105 ? -6.375 -9.894 6.130 1.00 81.00 105 LEU A C 1
ATOM 808 O O . LEU A 1 105 ? -5.868 -9.255 7.048 1.00 81.00 105 LEU A O 1
ATOM 812 N N . ALA A 1 106 ? -6.634 -9.356 4.943 1.00 81.69 106 ALA A N 1
ATOM 813 C CA . ALA A 1 106 ? -6.500 -7.937 4.663 1.00 81.69 106 ALA A CA 1
ATOM 814 C C . ALA A 1 106 ? -7.718 -7.485 3.864 1.00 81.69 106 ALA A C 1
ATOM 816 O O . ALA A 1 106 ? -8.108 -8.134 2.891 1.00 81.69 106 ALA A O 1
ATOM 817 N N . VAL A 1 107 ? -8.323 -6.386 4.288 1.00 81.12 107 VAL A N 1
ATOM 818 C CA . VAL A 1 107 ? -9.532 -5.841 3.684 1.00 81.12 107 VAL A CA 1
ATOM 819 C C . VAL A 1 107 ? -9.206 -4.461 3.147 1.00 81.12 107 VAL A C 1
ATOM 821 O O . VAL A 1 107 ? -8.819 -3.583 3.909 1.00 81.12 107 VAL A O 1
ATOM 824 N N . LEU A 1 108 ? -9.370 -4.251 1.840 1.00 80.12 108 LEU A N 1
ATOM 825 C CA . LEU A 1 108 ? -9.392 -2.896 1.287 1.00 80.12 108 LEU A CA 1
ATOM 826 C C . LEU A 1 108 ? -10.832 -2.499 0.990 1.00 80.12 108 LEU A C 1
ATOM 828 O O . LEU A 1 108 ? -11.523 -3.188 0.235 1.00 80.12 108 LEU A O 1
ATOM 832 N N . ALA A 1 109 ? -11.244 -1.377 1.566 1.00 80.44 109 ALA A N 1
ATOM 833 C CA . ALA A 1 109 ? -12.484 -0.691 1.263 1.00 80.44 109 ALA A CA 1
ATOM 834 C C . ALA A 1 109 ? -12.175 0.543 0.408 1.00 80.44 109 ALA A C 1
ATOM 836 O O . ALA A 1 109 ? -11.559 1.489 0.892 1.00 80.44 109 ALA A O 1
ATOM 837 N N . CYS A 1 110 ? -12.600 0.549 -0.853 1.00 78.56 110 CYS A N 1
ATOM 838 C CA . CYS A 1 110 ? -12.448 1.705 -1.742 1.00 78.56 110 CYS A CA 1
ATOM 839 C C . CYS A 1 110 ? -13.780 2.433 -1.908 1.00 78.56 110 CYS A C 1
ATOM 841 O O . CYS A 1 110 ? -14.782 1.797 -2.246 1.00 78.56 110 CYS A O 1
ATOM 843 N N . ASP A 1 111 ? -13.764 3.754 -1.753 1.00 80.69 111 ASP A N 1
ATOM 844 C CA . ASP A 1 111 ? -14.863 4.644 -2.113 1.00 80.69 111 ASP A CA 1
ATOM 845 C C . ASP A 1 111 ? -14.507 5.397 -3.401 1.00 80.69 111 ASP A C 1
ATOM 847 O O . ASP A 1 111 ? -13.633 6.267 -3.442 1.00 80.69 111 ASP A O 1
ATOM 851 N N . ALA A 1 112 ? -15.209 5.050 -4.479 1.00 69.56 112 ALA A N 1
ATOM 852 C CA . ALA A 1 112 ? -14.987 5.642 -5.792 1.00 69.56 112 ALA A CA 1
ATOM 853 C C . ALA A 1 112 ? -15.424 7.115 -5.884 1.00 69.56 112 ALA A C 1
ATOM 855 O O . ALA A 1 112 ? -14.951 7.818 -6.771 1.00 69.56 112 ALA A O 1
ATOM 856 N N . LYS A 1 113 ? -16.327 7.588 -5.011 1.00 76.56 113 LYS A N 1
ATOM 857 C CA . LYS A 1 113 ? -16.815 8.976 -5.036 1.00 76.56 113 LYS A CA 1
ATOM 858 C C . LYS A 1 113 ? -15.857 9.920 -4.326 1.00 76.56 113 LYS A C 1
ATOM 860 O O . LYS A 1 113 ? -15.587 10.999 -4.842 1.00 76.56 113 LYS A O 1
ATOM 865 N N . SER A 1 114 ? -15.362 9.528 -3.152 1.00 82.75 114 SER A N 1
ATOM 866 C CA . SER A 1 114 ? -14.412 10.350 -2.392 1.00 82.75 114 SER A CA 1
ATOM 867 C C . SER A 1 114 ? -12.963 10.174 -2.843 1.00 82.75 114 SER A C 1
ATOM 869 O O . SER A 1 114 ? -12.110 10.967 -2.454 1.00 82.75 114 SER A O 1
ATOM 871 N N . GLY A 1 115 ? -12.668 9.135 -3.633 1.00 83.94 115 GLY A N 1
ATOM 872 C CA . GLY A 1 115 ? -11.297 8.774 -3.985 1.00 83.94 115 GLY A CA 1
ATOM 873 C C . GLY A 1 115 ? -10.508 8.235 -2.791 1.00 83.94 115 GLY A C 1
ATOM 874 O O . GLY A 1 115 ? -9.290 8.128 -2.868 1.00 83.94 115 GLY A O 1
ATOM 875 N N . LYS A 1 116 ? -11.162 7.893 -1.678 1.00 88.75 116 LYS A N 1
ATOM 876 C CA . LYS A 1 116 ? -10.496 7.343 -0.496 1.00 88.75 116 LYS A CA 1
ATOM 877 C C . LYS A 1 116 ? -10.471 5.823 -0.546 1.00 88.75 116 LYS A C 1
ATOM 879 O O . LYS A 1 116 ? -11.388 5.179 -1.059 1.00 88.75 116 LYS A O 1
ATOM 884 N N . ALA A 1 117 ? -9.432 5.239 0.028 1.00 87.12 117 ALA A N 1
ATOM 885 C CA . ALA A 1 117 ? -9.386 3.816 0.317 1.00 87.12 117 ALA A CA 1
ATOM 886 C C . ALA A 1 117 ? -8.898 3.583 1.745 1.00 87.12 117 ALA A C 1
ATOM 888 O O . ALA A 1 117 ? -8.016 4.284 2.228 1.00 87.12 117 ALA A O 1
ATOM 889 N N . ARG A 1 118 ? -9.460 2.586 2.422 1.00 89.44 118 ARG A N 1
ATOM 890 C CA . ARG A 1 118 ? -9.040 2.170 3.759 1.00 89.44 118 ARG A CA 1
ATOM 891 C C . ARG A 1 118 ? -8.579 0.727 3.705 1.00 89.44 118 ARG A C 1
ATOM 893 O O . ARG A 1 118 ? -9.346 -0.139 3.288 1.00 89.44 118 ARG A O 1
ATOM 900 N N . LEU A 1 119 ? -7.332 0.493 4.094 1.00 88.62 119 LEU A N 1
ATOM 901 C CA . LEU A 1 119 ? -6.763 -0.837 4.258 1.00 88.62 119 LEU A CA 1
ATOM 902 C C . LEU A 1 119 ? -6.822 -1.224 5.727 1.00 88.62 119 LEU A C 1
ATOM 904 O O . LEU A 1 119 ? -6.290 -0.505 6.565 1.00 88.62 119 LEU A O 1
ATOM 908 N N . GLU A 1 120 ? -7.398 -2.378 6.014 1.00 89.44 120 GLU A N 1
ATOM 909 C CA . GLU A 1 120 ? -7.439 -2.980 7.340 1.00 89.44 120 GLU A CA 1
ATOM 910 C C . GLU A 1 120 ? -6.686 -4.309 7.298 1.00 89.44 120 GLU A C 1
ATOM 912 O O . GLU A 1 120 ? -6.983 -5.184 6.479 1.00 89.44 120 GLU A O 1
ATOM 917 N N . ILE A 1 121 ? -5.704 -4.466 8.180 1.00 88.12 121 ILE A N 1
ATOM 918 C CA . ILE A 1 121 ? -5.077 -5.754 8.462 1.00 88.12 121 ILE A CA 1
ATOM 919 C C . ILE A 1 121 ? -5.839 -6.389 9.613 1.00 88.12 121 ILE A C 1
ATOM 921 O O . ILE A 1 121 ? -5.969 -5.799 10.686 1.00 88.12 121 ILE A O 1
ATOM 925 N N . VAL A 1 122 ? -6.332 -7.600 9.380 1.00 85.62 122 VAL A N 1
ATOM 926 C CA . VAL A 1 122 ? -7.194 -8.314 10.313 1.00 85.62 122 VAL A CA 1
ATOM 927 C C . VAL A 1 122 ? -6.519 -9.612 10.726 1.00 85.62 122 VAL A C 1
ATOM 929 O O . VAL A 1 122 ? -6.065 -10.399 9.892 1.00 85.62 122 VAL A O 1
ATOM 932 N N . GLU A 1 123 ? -6.485 -9.851 12.029 1.00 83.81 123 GLU A N 1
ATOM 933 C CA . GLU A 1 123 ? -5.988 -11.090 12.612 1.00 83.81 123 GLU A CA 1
ATOM 934 C C . GLU A 1 123 ? -7.121 -11.843 13.309 1.00 83.81 123 GLU A C 1
ATOM 936 O O . GLU A 1 123 ? -8.066 -11.257 13.844 1.00 83.81 123 GLU A O 1
ATOM 941 N N . GLU A 1 124 ? -7.031 -13.169 13.280 1.00 80.62 124 GLU A N 1
ATOM 942 C CA . GLU A 1 124 ? -7.955 -14.042 13.987 1.00 80.62 124 GLU A CA 1
ATOM 943 C C . GLU A 1 124 ? -7.390 -14.369 15.373 1.00 80.62 124 GLU A C 1
ATOM 945 O O . GLU A 1 124 ? -6.353 -15.018 15.503 1.00 80.62 124 GLU A O 1
ATOM 950 N N . TYR A 1 125 ? -8.099 -13.942 16.416 1.00 78.56 125 TYR A N 1
ATOM 951 C CA . TYR A 1 125 ? -7.772 -14.221 17.810 1.00 78.56 125 TYR A CA 1
ATOM 952 C C . TYR A 1 125 ? -8.957 -14.886 18.500 1.00 78.56 125 TYR A C 1
ATOM 954 O O . TYR A 1 125 ? -10.026 -14.292 18.620 1.00 78.56 125 TYR A O 1
ATOM 962 N N . ALA A 1 126 ? -8.766 -16.115 18.992 1.00 79.88 126 ALA A N 1
ATOM 963 C CA . ALA A 1 126 ? -9.768 -16.850 19.773 1.00 79.88 126 ALA A CA 1
ATOM 964 C C . ALA A 1 126 ? -11.175 -16.861 19.126 1.00 79.88 126 ALA A C 1
ATOM 966 O O . ALA A 1 126 ? -12.178 -16.592 19.791 1.00 79.88 126 ALA A O 1
ATOM 967 N N . ASN A 1 127 ? -11.241 -17.166 17.822 1.00 77.88 127 ASN A N 1
ATOM 968 C CA . ASN A 1 127 ? -12.461 -17.170 16.997 1.00 77.88 127 ASN A CA 1
ATOM 969 C C . ASN A 1 127 ? -13.125 -15.789 16.818 1.00 77.88 127 ASN A C 1
ATOM 971 O O . ASN A 1 127 ? -14.329 -15.700 16.567 1.00 77.88 127 ASN A O 1
ATOM 975 N N . ARG A 1 128 ? -12.370 -14.697 16.971 1.00 79.56 128 ARG A N 1
ATOM 976 C CA . ARG A 1 128 ? -12.809 -13.330 16.667 1.00 79.56 128 ARG A CA 1
ATOM 977 C C . ARG A 1 128 ? -11.857 -12.695 15.667 1.00 79.56 128 ARG A C 1
ATOM 979 O O . ARG A 1 128 ? -10.648 -12.875 15.761 1.00 79.56 128 ARG A O 1
ATOM 986 N N . LEU A 1 129 ? -12.414 -11.928 14.738 1.00 81.31 129 LEU A N 1
ATOM 987 C CA . LEU A 1 129 ? -11.643 -11.090 13.827 1.00 81.31 129 LEU A CA 1
ATOM 988 C C . LEU A 1 129 ? -11.373 -9.746 14.504 1.00 81.31 129 LEU A C 1
ATOM 990 O O . LEU A 1 129 ? -12.305 -9.105 14.992 1.00 81.31 129 LEU A O 1
ATOM 994 N N . VAL A 1 130 ? -10.108 -9.339 14.545 1.00 83.88 130 VAL A N 1
ATOM 995 C CA . VAL A 1 130 ? -9.667 -8.084 15.160 1.00 83.88 130 VAL A CA 1
ATOM 996 C C . VAL A 1 130 ? -8.861 -7.293 14.136 1.00 83.88 130 VAL A C 1
ATOM 998 O O . VAL A 1 130 ? -7.906 -7.817 13.566 1.00 83.88 130 VAL A O 1
ATOM 1001 N N . SER A 1 131 ? -9.249 -6.036 13.906 1.00 86.75 131 SER A N 1
ATOM 1002 C CA . SER A 1 131 ? -8.439 -5.077 13.148 1.00 86.75 131 SER A CA 1
ATOM 1003 C C . SER A 1 131 ? -7.206 -4.726 13.980 1.00 86.75 131 SER A C 1
ATOM 1005 O O . SER A 1 131 ? -7.338 -4.257 15.111 1.00 86.75 131 SER A O 1
ATOM 1007 N N . VAL A 1 132 ? -6.014 -5.021 13.460 1.00 90.38 132 VAL A N 1
ATOM 1008 C CA . VAL A 1 132 ? -4.737 -4.785 14.159 1.00 90.38 132 VAL A CA 1
ATOM 1009 C C . VAL A 1 132 ? -3.957 -3.608 13.587 1.00 90.38 132 VAL A C 1
ATOM 1011 O O . VAL A 1 132 ? -3.026 -3.121 14.224 1.00 90.38 132 VAL A O 1
ATOM 1014 N N . MET A 1 133 ? -4.311 -3.158 12.383 1.00 91.75 133 MET A N 1
ATOM 1015 C CA . MET A 1 133 ? -3.732 -1.974 11.762 1.00 91.75 133 MET A CA 1
ATOM 1016 C C . MET A 1 133 ? -4.646 -1.464 10.656 1.00 91.75 133 MET A C 1
ATOM 1018 O O . MET A 1 133 ? -5.070 -2.231 9.792 1.00 91.75 133 MET A O 1
ATOM 1022 N N . GLU A 1 134 ? -4.866 -0.156 10.641 1.00 93.38 134 GLU A N 1
ATOM 1023 C CA . GLU A 1 134 ? -5.659 0.529 9.630 1.00 93.38 134 GLU A CA 1
ATOM 1024 C C . GLU A 1 134 ? -4.836 1.628 8.968 1.00 93.38 134 GLU A C 1
ATOM 1026 O O . GLU A 1 134 ? -4.133 2.397 9.625 1.00 93.38 134 GLU A O 1
ATOM 1031 N N . MET A 1 135 ? -4.918 1.717 7.646 1.00 92.44 135 MET A N 1
ATOM 1032 C CA . MET A 1 135 ? -4.224 2.732 6.868 1.00 92.44 135 MET A CA 1
ATOM 1033 C C . MET A 1 135 ? -5.184 3.376 5.878 1.00 92.44 135 MET A C 1
ATOM 1035 O O . MET A 1 135 ? -5.824 2.698 5.074 1.00 92.44 135 MET A O 1
ATOM 1039 N N . GLU A 1 136 ? -5.248 4.702 5.916 1.00 92.88 136 GLU A N 1
ATOM 1040 C CA . GLU A 1 136 ? -6.046 5.490 4.984 1.00 92.88 136 GLU A CA 1
ATOM 1041 C C . GLU A 1 136 ? -5.201 5.962 3.803 1.00 92.88 136 GLU A C 1
ATOM 1043 O O . GLU A 1 136 ? -4.113 6.527 3.960 1.00 92.88 136 GLU A O 1
ATOM 1048 N N . PHE A 1 137 ? -5.742 5.769 2.612 1.00 92.19 137 PHE A N 1
ATOM 1049 C CA . PHE A 1 137 ? -5.143 6.133 1.347 1.00 92.19 137 PHE A CA 1
ATOM 1050 C C . PHE A 1 137 ? -6.056 7.073 0.573 1.00 92.19 137 PHE A C 1
ATOM 1052 O O . PHE A 1 137 ? -7.283 7.026 0.678 1.00 92.19 137 PHE A O 1
ATOM 1059 N N . GLU A 1 138 ? -5.429 7.871 -0.275 1.00 92.81 138 GLU A N 1
ATOM 1060 C CA . GLU A 1 138 ? -6.096 8.738 -1.233 1.00 92.81 138 GLU A CA 1
ATOM 1061 C C . GLU A 1 138 ? -5.729 8.300 -2.644 1.00 92.81 138 GLU A C 1
ATOM 1063 O O . GLU A 1 138 ? -4.629 7.802 -2.895 1.00 92.81 138 GLU A O 1
ATOM 1068 N N . MET A 1 139 ? -6.671 8.442 -3.566 1.00 89.88 139 MET A N 1
ATOM 1069 C CA . MET A 1 139 ? -6.451 8.170 -4.974 1.00 89.88 139 MET A CA 1
ATOM 1070 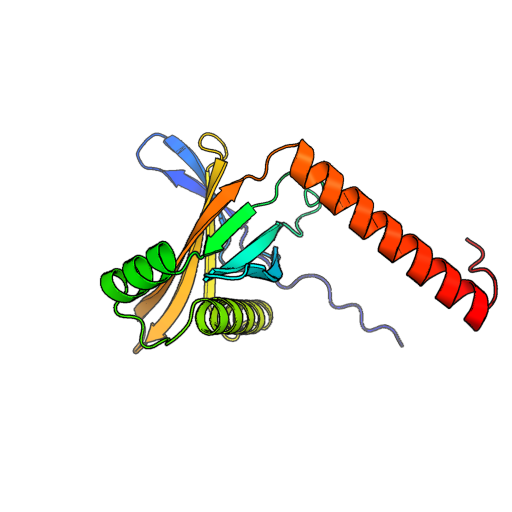C C . MET A 1 139 ? -5.420 9.160 -5.511 1.00 89.88 139 MET A C 1
ATOM 1072 O O . MET A 1 139 ? -5.526 10.365 -5.292 1.00 89.88 139 MET A O 1
ATOM 1076 N N . MET A 1 140 ? -4.417 8.635 -6.205 1.00 90.81 140 MET A N 1
ATOM 1077 C CA . MET A 1 140 ? -3.428 9.448 -6.900 1.00 90.81 140 MET A CA 1
ATOM 1078 C C . MET A 1 140 ? -4.101 10.247 -8.015 1.00 90.81 140 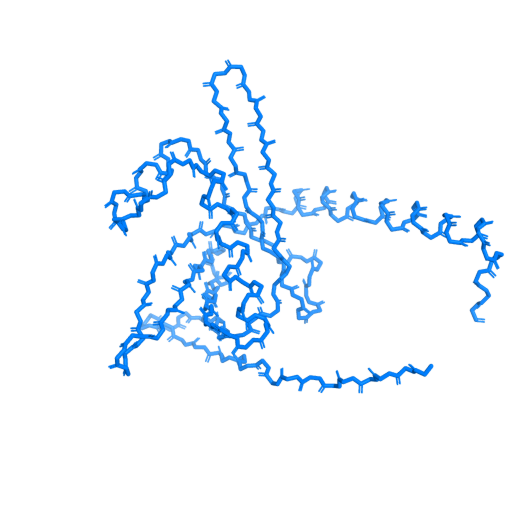MET A C 1
ATOM 1080 O O . MET A 1 140 ? -5.032 9.757 -8.658 1.00 90.81 140 MET A O 1
ATOM 1084 N N . ASP A 1 141 ? -3.596 11.450 -8.275 1.00 90.12 141 ASP A N 1
ATOM 1085 C CA . ASP A 1 141 ? -4.047 12.239 -9.416 1.00 90.12 141 ASP A CA 1
ATOM 1086 C C . ASP A 1 141 ? -3.528 11.672 -10.754 1.00 90.12 141 ASP A C 1
ATOM 1088 O O . ASP A 1 141 ? -2.581 10.880 -10.815 1.00 90.12 141 ASP A O 1
ATOM 1092 N N . ASP A 1 142 ? -4.146 12.099 -11.857 1.00 88.69 142 ASP A N 1
ATOM 1093 C CA . ASP A 1 142 ? -3.805 11.631 -13.205 1.00 88.69 142 ASP A CA 1
ATOM 1094 C C . ASP A 1 142 ? -2.345 11.912 -13.595 1.00 88.69 142 ASP A C 1
ATOM 1096 O O . ASP A 1 142 ? -1.762 11.179 -14.402 1.00 88.69 142 ASP A O 1
ATOM 1100 N N . VAL A 1 143 ? -1.749 12.985 -13.064 1.00 90.31 143 VAL A N 1
ATOM 1101 C CA . VAL A 1 143 ? -0.371 13.381 -13.377 1.00 90.31 143 VAL A CA 1
ATOM 1102 C C . VAL A 1 143 ? 0.600 12.410 -12.714 1.00 90.31 143 VAL A C 1
ATOM 1104 O O . VAL A 1 143 ? 1.512 11.903 -13.373 1.00 90.31 143 VAL A O 1
ATOM 1107 N N . GLU A 1 144 ? 0.375 12.092 -11.443 1.00 88.44 144 GLU A N 1
ATOM 1108 C CA . GLU A 1 144 ? 1.153 11.128 -10.679 1.00 88.44 144 GLU A CA 1
ATOM 1109 C C . GLU A 1 144 ? 1.004 9.717 -11.252 1.00 88.44 144 GLU A C 1
ATOM 1111 O O . GLU A 1 144 ? 2.010 9.035 -11.480 1.00 88.44 144 GLU A O 1
ATOM 1116 N N . VAL A 1 145 ? -0.229 9.290 -11.550 1.00 88.50 145 VAL A N 1
ATOM 1117 C CA . VAL A 1 145 ? -0.482 7.986 -12.176 1.00 88.50 145 VAL A CA 1
ATOM 1118 C C . VAL A 1 145 ? 0.264 7.892 -13.505 1.00 88.50 145 VAL A C 1
ATOM 1120 O O . VAL A 1 145 ? 0.985 6.920 -13.738 1.00 88.50 145 VAL A O 1
ATOM 1123 N N . ARG A 1 146 ? 0.176 8.918 -14.361 1.00 88.25 146 ARG A N 1
ATOM 1124 C CA . ARG A 1 146 ? 0.877 8.942 -15.653 1.00 88.25 146 ARG A CA 1
ATOM 1125 C C . ARG A 1 146 ? 2.391 8.870 -15.494 1.00 88.25 146 ARG A C 1
ATOM 1127 O O . ARG A 1 146 ? 3.037 8.138 -16.250 1.00 88.25 146 ARG A O 1
ATOM 1134 N N . ALA A 1 147 ? 2.960 9.607 -14.541 1.00 88.69 147 ALA A N 1
ATOM 1135 C CA . ALA A 1 147 ? 4.394 9.582 -14.274 1.00 88.69 147 ALA A CA 1
ATOM 1136 C C . ALA A 1 147 ? 4.852 8.172 -13.866 1.00 88.69 147 ALA A C 1
ATOM 1138 O O . ALA A 1 147 ? 5.795 7.636 -14.452 1.00 88.69 147 ALA A O 1
ATOM 1139 N N . ARG A 1 148 ? 4.123 7.530 -12.944 1.00 86.00 148 ARG A N 1
ATOM 1140 C CA . ARG A 1 148 ? 4.422 6.169 -12.471 1.00 86.00 148 ARG A CA 1
ATOM 1141 C C . ARG A 1 148 ? 4.283 5.114 -13.561 1.00 86.00 148 ARG A C 1
ATOM 1143 O O . ARG A 1 148 ? 5.198 4.317 -13.758 1.00 86.00 148 ARG A O 1
ATOM 1150 N N . VAL A 1 149 ? 3.180 5.135 -14.309 1.00 85.69 149 VAL A N 1
ATOM 1151 C CA . VAL A 1 149 ? 2.963 4.216 -15.439 1.00 85.69 149 VAL A CA 1
ATOM 1152 C C . VAL A 1 149 ? 4.065 4.380 -16.490 1.00 85.69 149 VAL A C 1
ATOM 1154 O O . VAL A 1 149 ? 4.565 3.391 -17.025 1.00 85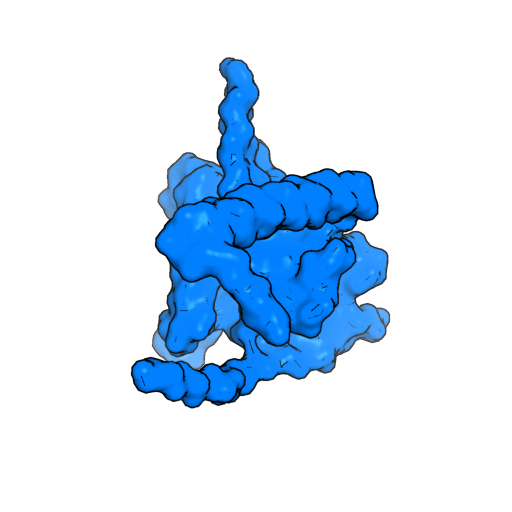.69 149 VAL A O 1
ATOM 1157 N N . SER A 1 150 ? 4.504 5.614 -16.759 1.00 87.56 150 SER A N 1
ATOM 1158 C CA . SER A 1 150 ? 5.608 5.870 -17.695 1.00 87.56 150 SER A CA 1
ATOM 1159 C C . SER A 1 150 ? 6.934 5.289 -17.195 1.00 87.56 150 SER A C 1
ATOM 1161 O O . SER A 1 150 ? 7.683 4.696 -17.976 1.00 87.56 150 SER A O 1
ATOM 1163 N N . GLU A 1 151 ? 7.224 5.409 -15.898 1.00 87.25 151 GLU A N 1
ATOM 1164 C CA . GLU A 1 151 ? 8.418 4.824 -15.285 1.00 87.25 151 GLU A CA 1
ATOM 1165 C C . GLU A 1 151 ? 8.397 3.287 -15.335 1.00 87.25 151 GLU A C 1
ATOM 1167 O O . GLU A 1 151 ? 9.390 2.660 -15.714 1.00 87.25 151 GLU A O 1
ATOM 1172 N N . GLU A 1 152 ? 7.264 2.669 -14.997 1.00 84.69 152 GLU A N 1
ATOM 1173 C CA . GLU A 1 152 ? 7.044 1.220 -15.084 1.00 84.69 152 GLU A CA 1
ATOM 1174 C C . GLU A 1 152 ? 7.224 0.703 -16.507 1.00 84.69 152 GLU A C 1
ATOM 1176 O O . GLU A 1 152 ? 7.972 -0.250 -16.731 1.00 84.69 152 GLU A O 1
ATOM 1181 N N . TYR A 1 153 ? 6.622 1.378 -17.485 1.00 86.88 153 TYR A N 1
ATOM 1182 C CA . TYR A 1 153 ? 6.788 1.044 -18.893 1.00 86.88 153 TYR A CA 1
ATOM 1183 C C . TYR A 1 153 ? 8.252 1.165 -19.341 1.00 86.88 153 TYR A C 1
ATOM 1185 O O . TYR A 1 153 ? 8.777 0.291 -20.036 1.00 86.88 153 TYR A O 1
ATOM 1193 N N . GLY A 1 154 ? 8.954 2.209 -18.889 1.00 88.62 154 GLY A N 1
ATOM 1194 C CA . GLY A 1 154 ? 10.388 2.378 -19.119 1.00 88.62 154 GLY A CA 1
ATOM 1195 C C . GLY A 1 154 ? 11.230 1.252 -18.506 1.00 88.62 154 GLY A C 1
ATOM 1196 O O . GLY A 1 154 ? 12.151 0.754 -19.159 1.00 88.62 154 GLY A O 1
ATOM 1197 N N . ARG A 1 155 ? 10.910 0.814 -17.280 1.00 87.62 155 ARG A N 1
ATOM 1198 C CA . ARG A 1 155 ? 11.546 -0.347 -16.632 1.00 87.62 155 ARG A CA 1
ATOM 1199 C C . ARG A 1 155 ? 11.308 -1.622 -17.433 1.00 87.62 155 ARG A C 1
ATOM 1201 O O . ARG A 1 155 ? 12.269 -2.316 -17.745 1.00 87.62 155 ARG A O 1
ATOM 1208 N N . MET A 1 156 ? 10.068 -1.875 -17.842 1.00 87.44 156 MET A N 1
ATOM 1209 C CA . MET A 1 156 ? 9.705 -3.065 -18.611 1.00 87.44 156 MET A CA 1
ATOM 1210 C C . MET A 1 156 ? 10.430 -3.127 -19.961 1.00 87.44 156 MET A C 1
ATOM 1212 O O . MET A 1 156 ? 10.935 -4.184 -20.326 1.00 87.44 156 MET A O 1
ATOM 1216 N N . LYS A 1 157 ? 10.586 -1.992 -20.658 1.00 92.12 157 LYS A N 1
ATOM 1217 C CA . LYS A 1 157 ? 11.407 -1.911 -21.879 1.00 92.12 157 LYS A CA 1
ATOM 1218 C C . LYS A 1 157 ? 12.868 -2.285 -21.640 1.00 92.12 157 LYS A C 1
ATOM 1220 O O . LYS A 1 157 ? 13.439 -3.029 -22.431 1.00 92.12 157 LYS A O 1
ATOM 1225 N N . ARG A 1 158 ? 13.477 -1.786 -20.558 1.00 91.50 158 ARG A N 1
ATOM 1226 C CA . ARG A 1 158 ? 14.866 -2.130 -20.203 1.00 91.50 158 ARG A CA 1
ATOM 1227 C C . ARG A 1 158 ? 15.008 -3.613 -19.872 1.00 91.50 158 ARG A C 1
ATOM 1229 O O . ARG A 1 158 ? 15.955 -4.248 -20.322 1.00 91.50 158 ARG A O 1
ATOM 1236 N N . THR A 1 159 ? 14.056 -4.162 -19.125 1.00 90.25 159 THR A N 1
ATOM 1237 C CA . THR A 1 159 ? 14.013 -5.588 -18.798 1.00 90.25 159 THR A CA 1
ATOM 1238 C C . THR A 1 159 ? 13.867 -6.445 -20.054 1.00 90.25 159 THR A C 1
ATOM 1240 O O . THR A 1 159 ? 14.619 -7.402 -20.211 1.00 90.25 159 THR A O 1
ATOM 1243 N N . LEU A 1 160 ? 12.971 -6.082 -20.977 1.00 90.06 160 LEU A N 1
ATOM 1244 C CA . LEU A 1 160 ? 12.816 -6.776 -22.256 1.00 90.06 160 LEU A CA 1
ATOM 1245 C C . LEU A 1 160 ? 14.115 -6.744 -23.068 1.00 90.06 160 LEU A C 1
ATOM 1247 O O . LEU A 1 160 ? 14.583 -7.795 -23.484 1.00 90.06 160 LEU A O 1
ATOM 1251 N N . ALA A 1 161 ? 14.748 -5.576 -23.203 1.00 90.31 161 ALA A N 1
ATOM 1252 C CA . ALA A 1 161 ? 16.023 -5.452 -23.908 1.00 90.31 161 ALA A CA 1
ATOM 1253 C C . ALA A 1 161 ? 17.127 -6.328 -23.281 1.00 90.31 161 ALA A C 1
ATOM 1255 O O . ALA A 1 161 ? 17.921 -6.938 -23.995 1.00 90.31 161 ALA A O 1
ATOM 1256 N N . ALA A 1 162 ? 17.167 -6.436 -21.948 1.00 90.31 162 ALA A N 1
ATOM 1257 C CA . ALA A 1 162 ? 18.100 -7.323 -21.254 1.00 90.31 162 ALA A CA 1
ATOM 1258 C C . ALA A 1 162 ? 17.808 -8.811 -21.525 1.00 90.31 162 ALA A C 1
ATOM 1260 O O . ALA A 1 162 ? 18.740 -9.600 -21.693 1.00 90.31 162 ALA A O 1
ATOM 1261 N N . TYR A 1 163 ? 16.531 -9.198 -21.595 1.00 90.31 163 TYR A N 1
ATOM 1262 C CA . TYR A 1 163 ? 16.135 -10.552 -21.985 1.00 90.31 163 TYR A CA 1
ATOM 1263 C C . TYR A 1 163 ? 16.503 -10.856 -23.439 1.00 90.31 163 TYR A C 1
ATOM 1265 O O . TYR A 1 163 ? 17.099 -11.900 -23.694 1.00 90.31 163 TYR A O 1
ATOM 1273 N N . GLU A 1 164 ? 16.226 -9.938 -24.364 1.00 91.56 164 GLU A N 1
ATOM 1274 C CA . GLU A 1 164 ? 16.575 -10.082 -25.781 1.00 91.56 164 GLU A CA 1
ATOM 1275 C C . GLU A 1 164 ? 18.091 -10.186 -25.990 1.00 91.56 164 GLU A C 1
ATOM 1277 O O . GLU A 1 164 ? 18.558 -11.005 -26.778 1.00 91.56 164 GLU A O 1
ATOM 1282 N N . ALA A 1 165 ? 18.882 -9.412 -25.241 1.00 88.69 165 ALA A N 1
ATOM 1283 C CA . ALA A 1 165 ? 20.339 -9.514 -25.271 1.00 88.69 165 ALA A CA 1
ATOM 1284 C C . ALA A 1 165 ? 20.845 -10.872 -24.755 1.00 88.69 165 ALA A C 1
ATOM 1286 O O . ALA A 1 165 ? 21.843 -11.391 -25.251 1.00 88.69 165 ALA A O 1
ATOM 1287 N N . LYS A 1 166 ? 20.169 -11.451 -23.756 1.00 90.56 166 LYS A N 1
ATOM 1288 C CA . LYS A 1 166 ? 20.575 -12.714 -23.128 1.00 90.56 166 LYS A CA 1
ATOM 1289 C C . LYS A 1 166 ? 20.148 -13.951 -23.921 1.00 90.56 166 LYS A C 1
ATOM 1291 O O . LYS A 1 166 ? 20.865 -14.947 -23.904 1.00 90.56 166 LYS A O 1
ATOM 1296 N N . PHE A 1 167 ? 18.985 -13.912 -24.562 1.00 90.06 167 PHE A N 1
ATOM 1297 C CA . PHE A 1 167 ? 18.352 -15.093 -25.156 1.00 90.06 167 PHE A CA 1
ATOM 1298 C C . PHE A 1 167 ? 18.113 -14.979 -26.669 1.00 90.06 167 PHE A C 1
ATOM 1300 O O . PHE A 1 167 ? 17.609 -15.924 -27.268 1.00 90.06 167 PHE A O 1
ATOM 1307 N N . GLY A 1 168 ? 18.506 -13.866 -27.295 1.00 81.81 168 GLY A N 1
ATOM 1308 C CA . GLY A 1 168 ? 18.083 -13.518 -28.651 1.00 81.81 168 GLY A CA 1
ATOM 1309 C C . GLY A 1 168 ? 16.707 -12.847 -28.643 1.00 81.81 168 GLY A C 1
ATOM 1310 O O . GLY A 1 168 ? 16.013 -12.840 -27.623 1.00 81.81 168 GLY A O 1
ATOM 1311 N N . ARG A 1 169 ? 16.305 -12.245 -29.772 1.00 77.75 169 ARG A N 1
ATOM 1312 C CA . ARG A 1 169 ? 14.963 -11.652 -29.892 1.00 77.75 169 ARG A CA 1
ATOM 1313 C C . ARG A 1 169 ? 13.912 -12.712 -29.582 1.00 77.75 169 ARG A C 1
ATOM 1315 O O . ARG A 1 169 ? 13.937 -13.798 -30.155 1.00 77.75 169 ARG A O 1
ATOM 1322 N N . LEU A 1 170 ? 12.990 -12.367 -28.690 1.00 65.75 170 LEU A N 1
ATOM 1323 C CA . LEU A 1 170 ? 11.779 -13.144 -28.474 1.00 65.75 170 LEU A CA 1
ATOM 1324 C C . LEU A 1 170 ? 10.897 -12.928 -29.710 1.00 65.75 170 LEU A C 1
ATOM 1326 O O . LEU A 1 170 ? 10.229 -11.903 -29.819 1.00 65.75 170 LEU A O 1
ATOM 1330 N N . GLU A 1 171 ? 10.976 -13.828 -30.689 1.00 69.44 171 GLU A N 1
ATOM 1331 C CA . GLU A 1 171 ? 10.030 -13.831 -31.807 1.00 69.44 171 GLU A CA 1
ATOM 1332 C C . GLU A 1 171 ? 8.626 -14.156 -31.274 1.00 69.44 171 GLU A C 1
ATOM 1334 O O . GLU A 1 171 ? 8.470 -15.010 -30.396 1.00 69.44 171 GLU A O 1
ATOM 1339 N N . ALA A 1 172 ? 7.636 -13.397 -31.751 1.00 58.59 172 ALA A N 1
ATOM 1340 C CA . ALA A 1 172 ? 6.224 -13.544 -31.403 1.00 58.59 172 ALA A CA 1
ATOM 1341 C C . ALA A 1 172 ? 5.590 -14.758 -32.091 1.00 58.59 172 ALA A C 1
ATOM 1343 O O . ALA A 1 172 ? 5.957 -15.024 -33.258 1.00 58.59 172 ALA A O 1
#

Foldseek 3Di:
DDPDDPDPDFPFDFDAPPVRFTKTKTFQFPWDWDWDWDDDPPWIKIKIKTAGPPVVSLAWIKIDIDTVVNVVVQCVVLVNPDDDPVSVSVVVVVLSVCSNVVNFTKIWIAGPVQQKIKIFTWDQDPNDIDGNHITIIGTDDPVVSVVVVVVVVVVVVVVQVVVCVVPNHPDD

Nearest PDB structures (foldseek):
  4ckn-assembly1_A  TM=7.820E-01  e=7.154E-05  Leishmania major
  4ckn-assembly1_B  TM=7.770E-01  e=2.794E-04  Leishmania major
  4ckn-assembly2_D  TM=7.006E-01  e=4.818E-04  Leishmania major
  4gfa-assembly1_C  TM=7.190E-01  e=1.987E-03  Caenorhabditis elegans
  3pyi-assembly1_B  TM=6.835E-01  e=7.350E-03  Caenorhabditis elegans

Secondary structure (DSSP, 8-state):
-----------EEEEE-TT--EEEEETT--EEEEEEEEEETTEEEEEEEEEE-SS-TTT--EEEEE-HHHHHHHHHHTT----SHHHHHHHHHHHHHHHHHTSSEEEEEEETTTTEEEEEEEEEETTEEEEEEEEEEEEPPHHHHHHHHHHHHHHHHHHHHHHHHHH-----

Radius of gyration: 18.4 Å; Cα contacts (8 Å, |Δi|>4): 269; chains: 1; bounding box: 46×45×52 Å

Solvent-accessible surface area (backbone atoms only — not comparable to full-atom values): 9824 Å² total; per-residue (Å²): 136,87,84,83,76,84,76,81,84,55,56,76,40,82,42,63,48,99,87,69,48,65,27,42,40,18,57,47,61,60,53,50,76,50,73,47,78,46,79,48,104,85,51,61,33,29,37,38,38,42,31,43,64,83,80,56,49,82,70,58,37,32,38,28,76,28,38,64,66,57,34,54,50,51,30,62,78,63,68,51,90,67,91,43,51,59,56,45,53,53,51,50,50,52,50,50,54,32,20,74,73,67,74,46,40,34,36,42,41,36,34,79,86,80,37,37,32,39,38,35,37,36,45,82,54,95,94,37,84,39,79,72,46,77,47,70,27,37,51,53,53,73,67,59,42,50,53,51,53,51,51,52,52,54,49,51,52,53,52,49,51,53,47,30,72,74,72,45,77,80,79,130

InterPro domains:
  IPR038558 SAS-6, N-terminal domain superfamily [G3DSA:2.170.210.20] (10-172)

Sequence (172 aa):
MATSRVARATLDVRGYAADGSAHRVSARASFEYAYETREDDANATVRVMLTPSDGRATFARYACALTRERFETMRREQSLTLRTARECAETCGRALEKAARGEGLAVLACDAKSGKARLEIVEEYANRLVSVMEMEFEMMDDVEVRARVSEEYGRMKRTLAAYEAKFGRLEA

Organism: Ostreococcus lucimarinus (strain CCE9901) (NCBI:txid436017)